Protein AF-A0A7C5PLA5-F1 (afdb_monomer_lite)

pLDDT: mean 92.41, std 8.36, range [50.75, 98.5]

Structure (mmCIF, N/CA/C/O backbone):
data_AF-A0A7C5PLA5-F1
#
_entry.id   AF-A0A7C5PLA5-F1
#
loop_
_atom_site.group_PDB
_atom_site.id
_atom_site.type_symbol
_atom_site.label_atom_id
_atom_site.label_alt_id
_atom_site.label_comp_id
_atom_site.label_asym_id
_atom_site.label_entity_id
_atom_site.label_seq_id
_atom_site.pdbx_PDB_ins_code
_atom_site.Cartn_x
_atom_site.Cartn_y
_atom_site.Cartn_z
_atom_site.occupancy
_atom_site.B_iso_or_equiv
_atom_site.auth_seq_id
_atom_site.auth_comp_id
_atom_site.auth_asym_id
_atom_site.auth_atom_id
_atom_site.pdbx_PDB_model_num
ATOM 1 N N . MET A 1 1 ? 21.036 7.447 -25.185 1.00 50.75 1 MET A N 1
ATOM 2 C CA . MET A 1 1 ? 20.825 8.550 -24.218 1.00 50.75 1 MET A CA 1
ATOM 3 C C . MET A 1 1 ? 19.564 9.292 -24.642 1.00 50.75 1 MET A C 1
ATOM 5 O O . MET A 1 1 ? 19.653 10.206 -25.446 1.00 50.75 1 MET A O 1
ATOM 9 N N . GLY A 1 2 ? 18.389 8.828 -24.210 1.00 54.69 2 GLY A N 1
ATOM 10 C CA . GLY A 1 2 ? 17.102 9.386 -24.658 1.00 54.69 2 GLY A CA 1
ATOM 11 C C . GLY A 1 2 ? 15.865 8.649 -24.130 1.00 54.69 2 GLY A C 1
ATOM 12 O O . GLY A 1 2 ? 14.821 9.266 -23.970 1.00 54.69 2 GLY A O 1
ATOM 13 N N . ASP A 1 3 ? 15.994 7.379 -23.739 1.00 58.81 3 ASP A N 1
ATOM 14 C CA . ASP A 1 3 ? 14.839 6.518 -23.410 1.00 58.81 3 ASP A CA 1
ATOM 15 C C . ASP A 1 3 ? 14.270 6.702 -21.981 1.00 58.81 3 ASP A C 1
ATOM 17 O O . ASP A 1 3 ? 13.356 5.994 -21.564 1.00 58.81 3 ASP A O 1
ATOM 21 N N . GLY A 1 4 ? 14.807 7.658 -21.211 1.00 65.81 4 GLY A N 1
ATOM 22 C CA . GLY A 1 4 ? 14.534 7.832 -19.774 1.00 65.81 4 GLY A CA 1
ATOM 23 C C . GLY A 1 4 ? 13.699 9.056 -19.373 1.00 65.81 4 GLY A C 1
ATOM 24 O O . GLY A 1 4 ? 13.302 9.170 -18.216 1.00 65.81 4 GLY A O 1
ATOM 25 N N . TYR A 1 5 ? 13.462 10.010 -20.284 1.00 79.19 5 TYR A N 1
ATOM 26 C CA . TYR A 1 5 ? 12.857 11.296 -19.902 1.00 79.19 5 TYR A CA 1
ATOM 27 C C . TYR A 1 5 ? 11.372 11.169 -19.537 1.00 79.19 5 TYR A C 1
ATOM 29 O O . TYR A 1 5 ? 10.934 11.739 -18.542 1.00 79.19 5 TYR A O 1
ATOM 37 N N . LEU A 1 6 ? 10.603 10.401 -20.317 1.00 84.19 6 LEU A N 1
ATOM 38 C CA . LEU A 1 6 ? 9.170 10.198 -20.072 1.00 84.19 6 LEU A CA 1
ATOM 39 C C . LEU A 1 6 ? 8.883 8.978 -19.191 1.00 84.19 6 LEU A C 1
ATOM 41 O O . LEU A 1 6 ? 7.877 8.964 -18.490 1.00 84.19 6 LEU A O 1
ATOM 45 N N . SER A 1 7 ? 9.757 7.971 -19.183 1.00 88.00 7 SER A N 1
ATOM 46 C CA . SER A 1 7 ? 9.548 6.742 -18.410 1.00 88.00 7 SER A CA 1
ATOM 47 C C . SER A 1 7 ? 9.655 6.978 -16.904 1.00 88.00 7 SER A C 1
ATOM 49 O O . SER A 1 7 ? 8.812 6.479 -16.168 1.00 88.00 7 SER A O 1
ATOM 51 N N . ASN A 1 8 ? 10.604 7.795 -16.437 1.00 90.56 8 ASN A N 1
ATOM 52 C CA . ASN A 1 8 ? 10.767 8.065 -15.004 1.00 90.56 8 ASN A CA 1
ATOM 53 C C . ASN A 1 8 ? 9.535 8.750 -14.372 1.00 90.56 8 ASN A C 1
ATOM 55 O O . ASN A 1 8 ? 9.041 8.245 -13.362 1.00 90.56 8 ASN A O 1
ATOM 59 N N . PRO A 1 9 ? 8.970 9.837 -14.946 1.00 94.12 9 PRO A N 1
ATOM 60 C CA . PRO A 1 9 ? 7.723 10.412 -14.442 1.00 94.12 9 PRO A CA 1
ATOM 61 C C . PRO A 1 9 ? 6.539 9.441 -14.499 1.00 94.12 9 PRO A C 1
ATOM 63 O O . PRO A 1 9 ? 5.717 9.430 -13.587 1.00 94.12 9 PRO A O 1
ATOM 66 N N . LEU A 1 10 ? 6.443 8.615 -15.547 1.00 93.94 10 LEU A N 1
ATOM 67 C CA . LEU A 1 10 ? 5.371 7.623 -15.669 1.00 93.94 10 LEU A CA 1
ATOM 68 C C . LEU A 1 10 ? 5.475 6.532 -14.598 1.00 93.94 10 LEU A C 1
ATOM 70 O O . LEU A 1 10 ? 4.469 6.209 -13.971 1.00 93.94 10 LEU A O 1
ATOM 74 N N . ILE A 1 11 ? 6.679 6.008 -14.354 1.00 95.31 11 ILE A N 1
ATOM 75 C CA . ILE A 1 11 ? 6.948 5.042 -13.281 1.00 95.31 11 ILE A CA 1
ATOM 76 C C . ILE A 1 11 ? 6.567 5.650 -11.932 1.00 95.31 11 ILE A C 1
ATOM 78 O O . ILE A 1 11 ? 5.848 5.014 -11.170 1.00 95.31 11 ILE A O 1
ATOM 82 N N . PHE A 1 12 ? 6.957 6.899 -11.670 1.00 96.06 12 PHE A N 1
ATOM 83 C CA . PHE A 1 12 ? 6.580 7.595 -10.441 1.00 96.06 12 PHE A CA 1
ATOM 84 C C . PHE A 1 12 ? 5.058 7.708 -10.276 1.00 96.06 12 PHE A C 1
ATOM 86 O O . PHE A 1 12 ? 4.535 7.425 -9.202 1.00 96.06 12 PHE A O 1
ATOM 93 N N . LEU A 1 13 ? 4.323 8.087 -11.328 1.00 97.19 13 LEU A N 1
ATOM 94 C CA . LEU A 1 13 ? 2.860 8.173 -11.267 1.00 97.19 13 LEU A CA 1
ATOM 95 C C . LEU A 1 13 ? 2.220 6.817 -10.964 1.00 97.19 13 LEU A C 1
ATOM 97 O O . LEU A 1 13 ? 1.306 6.749 -10.143 1.00 97.19 13 LEU A O 1
ATOM 101 N N . VAL A 1 14 ? 2.707 5.749 -11.598 1.00 97.62 14 VAL A N 1
ATOM 102 C CA . VAL A 1 14 ? 2.266 4.380 -11.306 1.00 97.62 14 VAL A CA 1
ATOM 103 C C . VAL A 1 14 ? 2.535 4.051 -9.838 1.00 97.62 14 VAL A C 1
ATOM 105 O O . VAL A 1 14 ? 1.599 3.716 -9.119 1.00 97.62 14 VAL A O 1
ATOM 108 N N . GLN A 1 15 ? 3.761 4.251 -9.359 1.00 97.31 15 GLN A N 1
ATOM 109 C CA . GLN A 1 15 ? 4.133 3.965 -7.972 1.00 97.31 15 GLN A CA 1
ATOM 110 C C . GLN A 1 15 ? 3.294 4.744 -6.957 1.00 97.31 15 GLN A C 1
ATOM 112 O O . GLN A 1 15 ? 2.827 4.196 -5.965 1.00 97.31 15 GLN A O 1
ATOM 117 N N . VAL A 1 16 ? 3.030 6.027 -7.212 1.00 97.44 16 VAL A N 1
ATOM 118 C CA . VAL A 1 16 ? 2.207 6.843 -6.314 1.00 97.44 16 VAL A CA 1
ATOM 119 C C . VAL A 1 16 ? 0.760 6.363 -6.301 1.00 97.44 16 VAL A C 1
ATOM 121 O O . VAL A 1 16 ? 0.184 6.190 -5.231 1.00 97.44 16 VAL A O 1
ATOM 124 N N . ILE A 1 17 ? 0.145 6.149 -7.466 1.00 98.06 17 ILE A N 1
ATOM 125 C CA . ILE A 1 17 ? -1.273 5.773 -7.546 1.00 98.06 17 ILE A CA 1
ATOM 126 C C . ILE A 1 17 ? -1.499 4.396 -6.915 1.00 98.06 17 ILE A C 1
ATOM 128 O O . ILE A 1 17 ? -2.403 4.233 -6.089 1.00 98.06 17 ILE A O 1
ATOM 132 N N . PHE A 1 18 ? -0.683 3.413 -7.294 1.00 98.19 18 PHE A N 1
ATOM 133 C CA . PHE A 1 18 ? -0.819 2.048 -6.804 1.00 98.19 18 PHE A CA 1
ATOM 134 C C . PHE A 1 18 ? -0.360 1.921 -5.353 1.00 98.19 18 PHE A C 1
ATOM 136 O O . PHE A 1 18 ? -1.101 1.350 -4.555 1.00 98.19 18 PHE A O 1
ATOM 143 N N .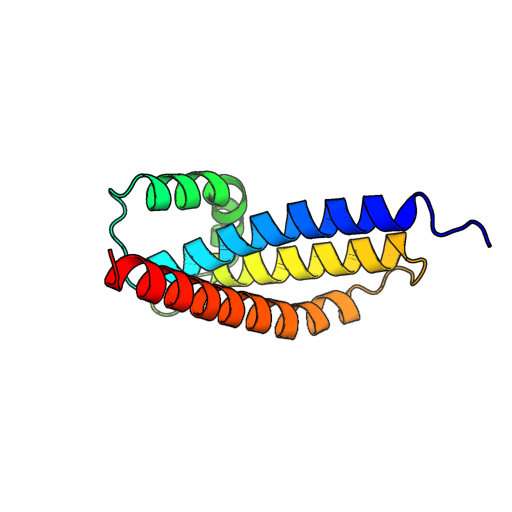 GLY A 1 19 ? 0.749 2.554 -4.968 1.00 97.56 19 GLY A N 1
ATOM 144 C CA . GLY A 1 19 ? 1.233 2.575 -3.590 1.00 97.56 19 GLY A CA 1
ATOM 145 C C . GLY A 1 19 ? 0.241 3.221 -2.620 1.00 97.56 19 GLY A C 1
ATOM 146 O O . GLY A 1 19 ? -0.022 2.675 -1.546 1.00 97.56 19 GLY A O 1
ATOM 147 N N . LEU A 1 20 ? -0.408 4.330 -3.003 1.00 97.56 20 LEU A N 1
ATOM 148 C CA . LEU A 1 20 ? -1.481 4.932 -2.197 1.00 97.56 20 LEU A CA 1
ATOM 149 C C . LEU A 1 20 ? -2.684 3.994 -2.055 1.00 97.56 20 LEU A C 1
ATOM 151 O O . LEU A 1 20 ? -3.274 3.896 -0.977 1.00 97.56 20 LEU A O 1
ATOM 155 N N . TYR A 1 21 ? -3.059 3.288 -3.120 1.00 97.88 21 TYR A N 1
ATOM 156 C CA . TYR A 1 21 ? -4.170 2.345 -3.055 1.00 97.88 21 TYR A CA 1
ATOM 157 C C . TYR A 1 21 ? -3.825 1.091 -2.231 1.00 97.88 21 TYR A C 1
ATOM 159 O O . TYR A 1 21 ? -4.641 0.642 -1.421 1.00 97.88 21 TYR A O 1
ATOM 167 N N . ALA A 1 22 ? -2.604 0.567 -2.363 1.00 98.00 22 ALA A N 1
ATOM 168 C CA . ALA A 1 22 ? -2.077 -0.527 -1.553 1.00 98.00 22 ALA A CA 1
ATOM 169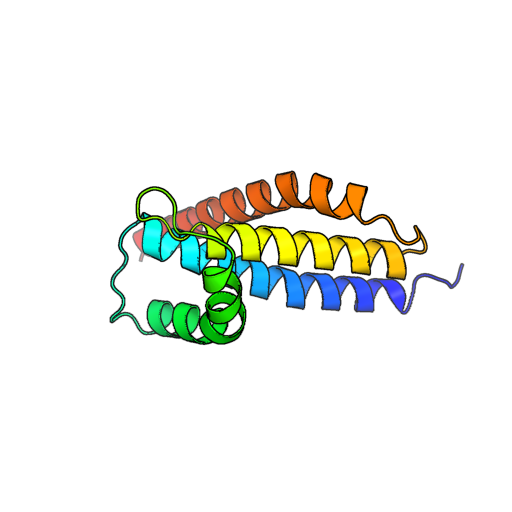 C C . ALA A 1 22 ? -2.033 -0.144 -0.069 1.00 98.00 22 ALA A C 1
ATOM 171 O O . ALA A 1 22 ? -2.449 -0.935 0.779 1.00 98.00 22 ALA A O 1
ATOM 172 N N . LEU A 1 23 ? -1.634 1.094 0.246 1.00 97.75 23 LEU A N 1
ATOM 173 C CA . LEU A 1 23 ? -1.701 1.653 1.594 1.00 97.75 23 LEU A CA 1
ATOM 174 C C . LEU A 1 23 ? -3.136 1.625 2.132 1.00 97.75 23 LEU A C 1
ATOM 176 O O . LEU A 1 23 ? -3.356 1.134 3.236 1.00 97.75 23 LEU A O 1
ATOM 180 N N . LEU A 1 24 ? -4.129 2.094 1.368 1.00 97.25 24 LEU A N 1
ATOM 181 C CA . LEU A 1 24 ? -5.534 2.050 1.799 1.00 97.25 24 LEU A CA 1
ATOM 182 C C . LEU A 1 24 ? -6.019 0.615 2.046 1.00 97.25 24 LEU A C 1
ATOM 184 O O . LEU A 1 24 ? -6.695 0.362 3.045 1.00 97.25 24 LEU A O 1
ATOM 188 N N . ALA A 1 25 ? -5.665 -0.329 1.173 1.00 97.12 25 ALA A N 1
ATOM 189 C CA . ALA A 1 25 ? -6.011 -1.740 1.333 1.00 97.12 25 ALA A CA 1
ATOM 190 C C . ALA A 1 25 ? -5.332 -2.371 2.565 1.00 97.12 25 ALA A C 1
ATOM 192 O O . ALA A 1 25 ? -5.974 -3.100 3.327 1.00 97.12 25 ALA A O 1
ATOM 193 N N . LEU A 1 26 ? -4.064 -2.043 2.827 1.00 97.00 26 LEU A N 1
ATOM 194 C CA . LEU A 1 26 ? -3.353 -2.527 4.007 1.00 97.00 26 LEU A CA 1
ATOM 195 C C . LEU A 1 26 ? -3.900 -1.902 5.295 1.00 97.00 26 LEU A C 1
ATOM 197 O O . LEU A 1 26 ? -4.146 -2.610 6.270 1.00 97.00 26 LEU A O 1
ATOM 201 N N . LEU A 1 27 ? -4.179 -0.597 5.294 1.00 95.75 27 LEU A N 1
ATOM 202 C CA . LEU A 1 27 ? -4.836 0.079 6.411 1.00 95.75 27 LEU A CA 1
ATOM 203 C C . LEU A 1 27 ? -6.219 -0.517 6.678 1.00 95.75 27 LEU A C 1
ATOM 205 O O . LEU A 1 27 ? -6.578 -0.713 7.834 1.00 95.75 27 LEU A O 1
ATOM 209 N N . ARG A 1 28 ? -6.983 -0.878 5.640 1.00 94.25 28 ARG A N 1
ATOM 210 C CA . ARG A 1 28 ? -8.274 -1.567 5.792 1.00 94.25 28 ARG A CA 1
ATOM 211 C C . ARG A 1 28 ? -8.127 -2.872 6.574 1.00 94.25 28 ARG A C 1
ATOM 213 O O . ARG A 1 28 ? -8.918 -3.120 7.487 1.00 94.25 28 ARG A O 1
ATOM 220 N N . PHE A 1 29 ? -7.108 -3.668 6.250 1.00 95.00 29 PHE A N 1
ATOM 221 C CA . PHE A 1 29 ? -6.770 -4.882 6.989 1.00 95.00 29 PHE A CA 1
ATOM 222 C C . PHE A 1 29 ? -6.363 -4.576 8.438 1.00 95.00 29 PHE A C 1
ATOM 224 O O . PHE A 1 29 ? -6.897 -5.192 9.362 1.00 95.00 29 PHE A O 1
ATOM 231 N N . LEU A 1 30 ? -5.470 -3.603 8.651 1.00 93.94 30 LEU A N 1
ATOM 232 C CA . LEU A 1 30 ? -4.983 -3.231 9.982 1.00 93.94 30 LEU A CA 1
ATOM 233 C C . LEU A 1 30 ? -6.103 -2.706 10.884 1.00 93.94 30 LEU A C 1
ATOM 235 O O . LEU A 1 30 ? -6.217 -3.163 12.018 1.00 93.94 30 LEU A O 1
ATOM 239 N N . LEU A 1 31 ? -6.977 -1.831 10.377 1.00 92.88 31 LEU A N 1
ATOM 240 C CA . LEU A 1 31 ? -8.143 -1.317 11.104 1.00 92.88 31 LEU A CA 1
ATOM 241 C C . LEU A 1 31 ? -9.026 -2.456 11.620 1.00 92.88 31 LEU A C 1
ATOM 243 O O . LEU A 1 31 ? -9.454 -2.433 12.772 1.00 92.88 31 LEU A O 1
ATOM 247 N N . GLN A 1 32 ? -9.274 -3.477 10.794 1.00 90.31 32 GLN A N 1
ATOM 248 C CA . GLN A 1 32 ? -10.026 -4.649 11.237 1.00 90.31 32 GLN A CA 1
ATOM 249 C C . GLN A 1 32 ? -9.225 -5.508 12.224 1.00 90.31 32 GLN A C 1
ATOM 251 O O . GLN A 1 32 ? -9.800 -6.012 13.189 1.00 90.31 32 GLN A O 1
ATOM 256 N N . ALA A 1 33 ? -7.914 -5.660 12.021 1.00 90.88 33 ALA A N 1
ATOM 257 C CA . ALA A 1 33 ? -7.048 -6.438 12.904 1.00 90.88 33 ALA A CA 1
ATOM 258 C C . ALA A 1 33 ? -6.994 -5.861 14.328 1.00 90.88 33 ALA A C 1
ATOM 260 O O . ALA A 1 33 ? -7.052 -6.626 15.290 1.00 90.88 33 ALA A O 1
ATOM 261 N N . VAL A 1 34 ? -6.946 -4.533 14.466 1.00 90.44 34 VAL A N 1
ATOM 262 C CA . VAL A 1 34 ? -6.939 -3.845 15.769 1.00 90.44 34 VAL A CA 1
ATOM 263 C C . VAL A 1 34 ? -8.337 -3.531 16.306 1.00 90.44 34 VAL A C 1
ATOM 265 O O . VAL A 1 34 ? -8.456 -2.986 17.398 1.00 90.44 34 VAL A O 1
ATOM 268 N N . ARG A 1 35 ? -9.399 -3.875 15.561 1.00 88.06 35 ARG A N 1
ATOM 269 C CA . ARG A 1 35 ? -10.796 -3.520 15.877 1.00 88.06 35 ARG A CA 1
ATOM 270 C C . ARG A 1 35 ? -10.973 -2.012 16.103 1.00 88.06 35 ARG A C 1
ATOM 272 O O . ARG A 1 35 ? -11.589 -1.590 17.078 1.00 88.06 35 ARG A O 1
ATOM 279 N N . ALA A 1 36 ? -10.404 -1.216 15.200 1.00 87.75 36 ALA A N 1
ATOM 280 C CA . ALA A 1 36 ? -10.479 0.236 15.252 1.00 87.75 36 ALA A CA 1
ATOM 281 C C . ALA A 1 36 ? -11.930 0.733 15.190 1.00 87.75 36 ALA A C 1
ATOM 283 O O . ALA A 1 36 ? -12.797 0.100 14.581 1.00 87.75 36 ALA A O 1
ATOM 284 N N . ASP A 1 37 ? -12.173 1.901 15.782 1.00 87.56 37 ASP A N 1
ATOM 285 C CA . ASP A 1 37 ? -13.487 2.528 15.760 1.00 87.56 37 ASP A CA 1
ATOM 286 C C . ASP A 1 37 ? -13.871 2.956 14.329 1.00 87.56 37 ASP A C 1
ATOM 288 O O . ASP A 1 37 ? -13.212 3.788 13.691 1.00 87.56 37 ASP A O 1
ATOM 292 N N . PHE A 1 38 ? -14.955 2.369 13.818 1.00 81.50 38 PHE A N 1
ATOM 293 C CA . PHE A 1 38 ? -15.505 2.664 12.497 1.00 81.50 38 PHE A CA 1
ATOM 294 C C . PHE A 1 38 ? -16.303 3.972 12.447 1.00 81.50 38 PHE A C 1
ATOM 296 O O . PHE A 1 38 ? -16.610 4.435 11.349 1.00 81.50 38 PHE A O 1
ATOM 303 N N . TYR A 1 39 ? -16.608 4.600 13.586 1.00 82.88 39 TYR A N 1
ATOM 304 C CA . TYR A 1 39 ? -17.217 5.931 13.619 1.00 82.88 39 TYR A CA 1
ATOM 305 C C . TYR A 1 39 ? -16.214 7.041 13.284 1.00 82.88 39 TYR A C 1
ATOM 307 O O . TYR A 1 39 ? -16.631 8.117 12.855 1.00 82.88 39 TYR A O 1
ATOM 315 N N . ASN A 1 40 ? -14.905 6.774 13.366 1.00 90.81 40 ASN A N 1
ATOM 316 C CA . ASN A 1 40 ? -13.869 7.718 12.951 1.00 90.81 40 ASN A CA 1
ATOM 317 C C . ASN A 1 40 ? -13.979 8.036 11.436 1.00 90.81 40 ASN A C 1
ATOM 319 O O . ASN A 1 40 ? -13.951 7.107 10.618 1.00 90.81 40 ASN A O 1
ATOM 323 N N . PRO A 1 41 ? -14.052 9.322 11.029 1.00 92.69 41 PRO A N 1
ATOM 324 C CA . PRO A 1 41 ? -14.103 9.729 9.622 1.00 92.69 41 PRO A CA 1
ATOM 325 C C . PRO A 1 41 ? -13.009 9.113 8.736 1.00 92.69 41 PRO A C 1
ATOM 327 O O . PRO A 1 41 ? -13.283 8.752 7.591 1.00 92.69 41 PRO A O 1
ATOM 330 N N . ILE A 1 42 ? -11.795 8.933 9.265 1.00 92.44 42 ILE A N 1
ATOM 331 C CA . ILE A 1 42 ? -10.669 8.321 8.543 1.00 92.44 42 ILE A CA 1
ATOM 332 C C . ILE A 1 42 ? -10.953 6.839 8.272 1.00 92.44 42 ILE A C 1
ATOM 334 O O . ILE A 1 42 ? -10.803 6.371 7.142 1.00 92.44 42 ILE A O 1
ATOM 338 N N . SER A 1 43 ? -11.439 6.110 9.281 1.00 93.00 43 SER A N 1
ATOM 339 C CA . SER A 1 43 ? -11.848 4.711 9.133 1.00 93.00 43 SER A CA 1
ATOM 340 C C . SER A 1 43 ? -12.939 4.576 8.071 1.00 93.00 43 SER A C 1
ATOM 342 O O . SER A 1 43 ? -12.834 3.729 7.185 1.00 93.00 43 SER A O 1
ATOM 344 N N . GLN A 1 44 ? -13.960 5.442 8.105 1.00 93.88 44 GLN A N 1
ATOM 345 C CA . GLN A 1 44 ? -15.036 5.434 7.109 1.00 93.88 44 GLN A CA 1
ATOM 346 C C . GLN A 1 44 ? -14.532 5.729 5.697 1.00 93.88 44 GLN A C 1
ATOM 348 O O . GLN A 1 44 ? -14.988 5.085 4.751 1.00 93.88 44 GLN A O 1
ATOM 353 N N . PHE A 1 45 ? -13.607 6.678 5.543 1.00 95.81 45 PHE A N 1
ATOM 354 C CA . PHE A 1 45 ? -12.987 6.974 4.255 1.00 95.81 45 PHE A CA 1
ATOM 355 C C . PHE A 1 45 ? -12.267 5.742 3.696 1.00 95.81 45 PHE A C 1
ATOM 357 O O . PHE A 1 45 ? -12.559 5.328 2.576 1.00 95.81 45 PHE A O 1
ATOM 364 N N . ILE A 1 46 ? -11.415 5.097 4.498 1.00 95.56 46 ILE A N 1
ATOM 365 C CA . ILE A 1 46 ? -10.672 3.894 4.092 1.00 95.56 46 ILE A CA 1
ATOM 366 C C . ILE A 1 46 ? -11.636 2.764 3.702 1.00 95.56 46 ILE A C 1
ATOM 368 O O . ILE A 1 46 ? -11.461 2.127 2.661 1.00 95.56 46 ILE A O 1
ATOM 372 N N . VAL A 1 47 ? -12.693 2.533 4.490 1.00 93.19 47 VAL A N 1
ATOM 373 C CA . VAL A 1 47 ? -13.730 1.537 4.169 1.00 93.19 47 VAL A CA 1
ATOM 374 C C . VAL A 1 47 ? -14.397 1.847 2.831 1.00 93.19 47 VAL A C 1
ATOM 376 O O . VAL A 1 47 ? -14.512 0.961 1.988 1.00 93.19 47 VAL A O 1
ATOM 379 N N . LYS A 1 48 ? -14.844 3.090 2.628 1.00 94.06 48 LYS A N 1
ATOM 380 C CA . LYS A 1 48 ? -15.580 3.496 1.424 1.00 94.06 48 LYS A CA 1
ATOM 381 C C . LYS A 1 48 ? -14.700 3.465 0.175 1.00 94.06 48 LYS A C 1
ATOM 383 O O . LYS A 1 48 ? -15.172 3.022 -0.864 1.00 94.06 48 LYS A O 1
ATOM 388 N N . ALA A 1 49 ? -13.438 3.876 0.282 1.00 95.06 49 ALA A N 1
ATOM 389 C CA . ALA A 1 49 ? -12.489 3.872 -0.829 1.00 95.06 49 ALA A CA 1
ATOM 390 C C . ALA A 1 49 ? -12.104 2.449 -1.272 1.00 95.06 49 ALA A C 1
ATOM 392 O O . ALA A 1 49 ? -11.924 2.192 -2.461 1.00 95.06 49 ALA A O 1
ATOM 393 N N . THR A 1 50 ? -12.014 1.502 -0.332 1.00 94.50 50 THR A N 1
ATOM 394 C CA . THR A 1 50 ? -11.625 0.110 -0.629 1.00 94.50 50 THR A CA 1
ATOM 395 C C . THR A 1 50 ? -12.809 -0.789 -0.998 1.00 94.50 50 THR A C 1
ATOM 397 O O . THR A 1 50 ? -12.639 -1.753 -1.744 1.00 94.50 50 THR A O 1
ATOM 400 N N . ALA A 1 51 ? -14.027 -0.473 -0.541 1.00 93.56 51 ALA A N 1
ATOM 401 C CA . ALA A 1 51 ? -15.216 -1.307 -0.733 1.00 93.56 51 ALA A CA 1
ATOM 402 C C . ALA A 1 51 ? -15.543 -1.688 -2.196 1.00 93.56 51 ALA A C 1
ATOM 404 O O . ALA A 1 51 ? -15.874 -2.856 -2.409 1.00 93.56 51 ALA A O 1
ATOM 405 N N . PRO A 1 52 ? -15.454 -0.798 -3.208 1.00 93.81 52 PRO A N 1
ATOM 406 C CA . PRO A 1 52 ? -15.832 -1.137 -4.583 1.00 93.81 52 PRO A CA 1
ATOM 407 C C . PRO A 1 52 ? -15.052 -2.321 -5.163 1.00 93.81 52 PRO A C 1
ATOM 409 O O . PRO A 1 52 ? -15.630 -3.153 -5.857 1.00 93.81 52 PRO A O 1
ATOM 412 N N . VAL A 1 53 ? -13.761 -2.425 -4.839 1.00 93.75 53 VAL A N 1
ATOM 413 C CA . VAL A 1 53 ? -12.881 -3.503 -5.321 1.00 93.75 53 VAL A CA 1
ATOM 414 C C . VAL A 1 53 ? -12.877 -4.686 -4.353 1.00 93.75 53 VAL A C 1
ATOM 416 O O . VAL A 1 53 ? -12.828 -5.844 -4.763 1.00 93.75 53 VAL A O 1
ATOM 419 N N . LEU A 1 54 ? -12.998 -4.422 -3.054 1.00 91.94 54 LEU A N 1
ATOM 420 C CA . LEU A 1 54 ? -12.954 -5.459 -2.032 1.00 91.94 54 LEU A CA 1
ATOM 421 C C . LEU A 1 54 ? -14.234 -6.311 -1.981 1.00 91.94 54 LEU A C 1
ATOM 423 O O . LEU A 1 54 ? -14.166 -7.517 -1.756 1.00 91.94 54 LEU A O 1
ATOM 427 N N . ASN A 1 55 ? -15.407 -5.713 -2.204 1.00 91.00 55 ASN A N 1
ATOM 428 C CA . ASN A 1 55 ? -16.694 -6.415 -2.187 1.00 91.00 55 ASN A CA 1
ATOM 429 C C . ASN A 1 55 ? -16.789 -7.569 -3.202 1.00 91.00 55 ASN A C 1
ATOM 431 O O . ASN A 1 55 ? -17.229 -8.650 -2.802 1.00 91.00 55 ASN A O 1
ATOM 435 N N . PRO A 1 56 ? -16.400 -7.407 -4.484 1.00 90.50 56 PRO A N 1
ATOM 436 C CA . PRO A 1 56 ? -16.350 -8.539 -5.403 1.00 90.50 56 PRO A CA 1
ATOM 437 C C . PRO A 1 56 ? -15.266 -9.545 -5.006 1.00 90.50 56 PRO A C 1
ATOM 439 O O . PRO A 1 56 ? -15.517 -10.746 -5.067 1.00 90.50 56 PRO A O 1
ATOM 442 N N . LEU A 1 57 ? -14.105 -9.088 -4.524 1.00 91.00 57 LEU A N 1
ATOM 443 C CA . LEU A 1 57 ? -13.006 -9.974 -4.133 1.00 91.00 57 LEU A CA 1
ATOM 444 C C . LEU A 1 57 ? -13.376 -10.895 -2.956 1.00 91.00 57 LEU A C 1
ATOM 446 O O . LEU A 1 57 ? -13.061 -12.083 -2.971 1.00 91.00 57 LEU A O 1
ATOM 450 N N . ARG A 1 58 ? -14.131 -10.382 -1.977 1.00 90.56 58 ARG A N 1
ATOM 451 C CA . ARG A 1 58 ? -14.659 -11.148 -0.831 1.00 90.56 58 ARG A CA 1
ATOM 452 C C . ARG A 1 58 ? -15.623 -12.271 -1.220 1.00 90.56 58 ARG A C 1
ATOM 454 O O . ARG A 1 58 ? -15.882 -13.145 -0.401 1.00 90.56 58 ARG A O 1
ATOM 461 N N . ARG A 1 59 ? -16.157 -12.274 -2.447 1.00 87.69 59 ARG A N 1
ATOM 462 C CA . ARG A 1 59 ? -16.959 -13.404 -2.950 1.00 87.69 59 ARG A CA 1
ATOM 463 C C . ARG A 1 59 ? -16.098 -14.624 -3.266 1.00 87.69 59 ARG A C 1
ATOM 465 O O . ARG A 1 59 ? -16.606 -15.737 -3.238 1.00 87.69 59 ARG A O 1
ATOM 472 N N . VAL A 1 60 ? -14.823 -14.404 -3.583 1.00 90.50 60 VAL A N 1
ATOM 473 C CA . VAL A 1 60 ? -13.865 -15.454 -3.955 1.00 90.50 60 VAL A CA 1
ATOM 474 C C . VAL A 1 60 ? -12.959 -15.799 -2.778 1.00 90.50 60 VAL A C 1
ATOM 476 O O . VAL A 1 60 ? -12.659 -16.967 -2.552 1.00 90.50 60 VAL A O 1
ATOM 479 N N . ILE A 1 61 ? -12.535 -14.789 -2.015 1.00 87.62 61 ILE A N 1
ATOM 480 C CA . ILE A 1 61 ? -11.599 -14.952 -0.904 1.00 87.62 61 ILE A CA 1
ATOM 481 C C . ILE A 1 61 ? -12.378 -14.980 0.415 1.00 87.62 61 ILE A C 1
ATOM 483 O O . ILE A 1 61 ? -12.858 -13.929 0.853 1.00 87.62 61 ILE A O 1
ATOM 487 N N . PRO A 1 62 ? -12.493 -16.146 1.077 1.00 80.44 62 PRO A N 1
ATOM 488 C CA . PRO A 1 62 ? -13.161 -16.235 2.365 1.00 80.44 62 PRO A CA 1
ATOM 489 C C . PRO A 1 62 ? -12.334 -15.546 3.452 1.00 80.44 62 PRO A C 1
ATOM 491 O O . PRO A 1 62 ? -11.100 -15.574 3.443 1.00 80.44 62 PRO A O 1
ATOM 494 N N . SER A 1 63 ? -13.021 -14.960 4.429 1.00 82.88 63 SER A N 1
ATOM 495 C CA . SER A 1 63 ? -12.393 -14.436 5.642 1.00 82.88 63 SER A CA 1
ATOM 496 C C . SER A 1 63 ? -11.869 -15.586 6.505 1.00 82.88 63 SER A C 1
ATOM 498 O O . SER A 1 63 ? -12.638 -16.449 6.924 1.00 82.88 63 SER A O 1
ATOM 500 N N . ILE A 1 64 ? -10.568 -15.596 6.804 1.00 80.62 64 ILE A N 1
ATOM 501 C CA . ILE A 1 64 ? -9.944 -16.629 7.645 1.00 80.62 64 ILE A CA 1
ATOM 502 C C . ILE A 1 64 ? -9.790 -16.088 9.069 1.00 80.62 64 IL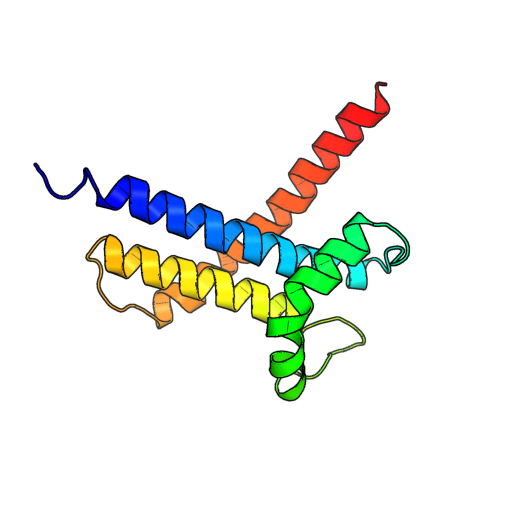E A C 1
ATOM 504 O O . ILE A 1 64 ? -9.187 -15.036 9.286 1.00 80.62 64 ILE A O 1
ATOM 508 N N . GLY A 1 65 ? -10.349 -16.797 10.055 1.00 70.75 65 GLY A N 1
ATOM 509 C CA . GLY A 1 65 ? -10.186 -16.468 11.479 1.00 70.75 65 GLY A CA 1
ATOM 510 C C . GLY A 1 65 ? -10.758 -15.104 11.892 1.00 70.75 65 GLY A C 1
ATOM 511 O O . GLY A 1 65 ? -10.211 -14.457 12.781 1.00 70.75 65 GLY A O 1
ATOM 512 N N . GLY A 1 66 ? -11.809 -14.627 11.214 1.00 70.81 66 GLY A N 1
ATOM 513 C CA . GLY A 1 66 ? -12.427 -13.319 11.477 1.00 70.81 66 GLY A CA 1
ATOM 514 C C . GLY A 1 66 ? -11.609 -12.107 11.000 1.00 70.81 66 GLY A C 1
ATOM 515 O O . GLY A 1 66 ? -12.003 -10.965 11.245 1.00 70.81 66 GLY A O 1
ATOM 516 N N . LYS A 1 67 ? -10.484 -12.333 10.308 1.00 75.12 67 LYS A N 1
ATOM 517 C CA . LYS A 1 67 ? -9.642 -11.283 9.718 1.00 75.12 67 LYS A CA 1
ATOM 518 C C . LYS A 1 67 ? -10.013 -11.043 8.253 1.00 75.12 67 LYS A C 1
ATOM 520 O O . LYS A 1 67 ? -10.452 -11.957 7.554 1.00 75.12 67 LYS A O 1
ATOM 525 N N . ASP A 1 68 ? -9.802 -9.816 7.780 1.00 84.19 68 ASP A N 1
ATOM 526 C CA . ASP A 1 68 ? -10.068 -9.422 6.391 1.00 84.19 68 ASP A CA 1
ATOM 527 C C . ASP A 1 68 ? -8.946 -9.863 5.448 1.00 84.19 68 ASP A C 1
ATOM 529 O O . ASP A 1 68 ? -8.198 -9.050 4.907 1.00 84.19 68 ASP A O 1
ATOM 533 N N . THR A 1 69 ? -8.801 -11.172 5.267 1.00 88.75 69 THR A N 1
ATOM 534 C CA . THR A 1 69 ? -7.822 -11.766 4.342 1.00 88.75 69 THR A CA 1
ATOM 535 C C . THR A 1 69 ? -7.949 -11.215 2.924 1.00 88.75 69 THR A C 1
ATOM 537 O O . THR A 1 69 ? -6.936 -11.029 2.259 1.00 88.75 69 THR A O 1
ATOM 540 N N . ALA A 1 70 ? -9.164 -10.874 2.485 1.00 92.81 70 ALA A N 1
ATOM 541 C CA . ALA A 1 70 ? -9.397 -10.251 1.188 1.00 92.81 70 ALA A CA 1
ATOM 542 C C . ALA A 1 70 ? -8.685 -8.893 1.049 1.00 92.81 70 ALA A C 1
ATOM 544 O O . ALA A 1 70 ? -8.147 -8.612 -0.015 1.00 92.81 70 ALA A O 1
ATOM 545 N N . SER A 1 71 ? -8.627 -8.076 2.108 1.00 93.69 71 SER A N 1
ATOM 546 C CA . SER A 1 71 ? -7.933 -6.775 2.073 1.00 93.69 71 SER A CA 1
ATOM 547 C C . SER A 1 71 ? -6.421 -6.932 1.969 1.00 93.69 71 SER A C 1
ATOM 549 O O . SER A 1 71 ? -5.777 -6.195 1.226 1.00 93.69 71 SER A O 1
ATOM 551 N N . LEU A 1 72 ? -5.856 -7.924 2.662 1.00 95.31 72 LEU A N 1
ATOM 552 C CA . LEU A 1 72 ? -4.428 -8.224 2.567 1.00 95.31 72 LEU A CA 1
ATOM 553 C C . LEU A 1 72 ? -4.059 -8.749 1.172 1.00 95.31 72 LEU A C 1
ATOM 555 O O . LEU A 1 72 ? -3.075 -8.305 0.588 1.00 95.31 72 LEU A O 1
ATOM 559 N N . VAL A 1 73 ? -4.878 -9.648 0.614 1.00 95.81 73 VAL A N 1
ATOM 560 C CA . VAL A 1 73 ? -4.683 -10.140 -0.757 1.00 95.81 73 VAL A CA 1
ATOM 561 C C . VAL A 1 73 ? -4.861 -9.014 -1.773 1.00 95.81 73 VAL A C 1
ATOM 563 O O . VAL A 1 73 ? -4.099 -8.945 -2.730 1.00 95.81 73 VAL A O 1
ATOM 566 N N . LEU A 1 74 ? -5.811 -8.101 -1.561 1.00 96.38 74 LEU A N 1
ATOM 567 C CA . LEU A 1 74 ? -5.972 -6.927 -2.414 1.00 96.38 74 LEU A CA 1
ATOM 568 C C . LEU A 1 74 ? -4.709 -6.058 -2.412 1.00 96.38 74 LEU A C 1
ATOM 570 O O . LEU A 1 74 ? -4.227 -5.720 -3.486 1.00 96.38 74 LEU A O 1
ATOM 574 N N . ALA A 1 75 ? -4.152 -5.738 -1.240 1.00 97.56 75 ALA A N 1
ATOM 575 C CA . ALA A 1 75 ? -2.914 -4.961 -1.142 1.00 97.56 75 ALA A CA 1
ATOM 576 C C . ALA A 1 75 ? -1.757 -5.639 -1.896 1.00 97.56 75 ALA A C 1
ATOM 578 O O . ALA A 1 75 ? -1.070 -4.990 -2.680 1.00 97.56 75 ALA A O 1
ATOM 579 N N . TRP A 1 76 ? -1.601 -6.957 -1.731 1.00 98.19 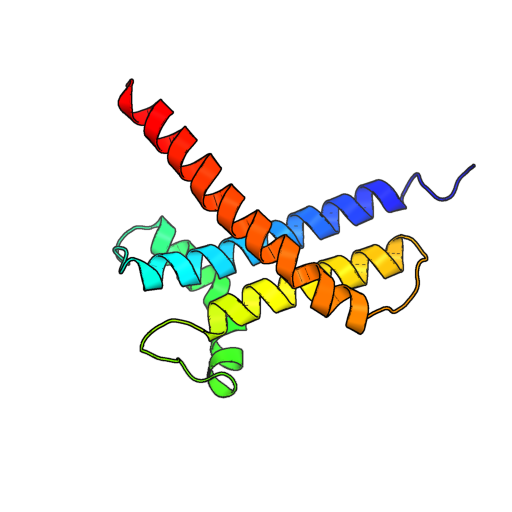76 TRP A N 1
ATOM 580 C CA . TRP A 1 76 ? -0.602 -7.740 -2.461 1.00 98.19 76 TRP A CA 1
ATOM 581 C C . TRP A 1 76 ? -0.803 -7.701 -3.983 1.00 98.19 76 TRP A C 1
ATOM 583 O O . TRP A 1 76 ? 0.146 -7.465 -4.724 1.00 98.19 76 TRP A O 1
ATOM 593 N N . LEU A 1 77 ? -2.036 -7.898 -4.463 1.00 97.81 77 LEU A N 1
ATOM 594 C CA . LEU A 1 77 ? -2.346 -7.876 -5.897 1.00 97.81 77 LEU A CA 1
ATOM 595 C C . LEU A 1 77 ? -2.126 -6.495 -6.520 1.00 97.81 77 LEU A C 1
ATOM 597 O O . LEU A 1 77 ? -1.718 -6.407 -7.674 1.00 97.81 77 LEU A O 1
ATOM 601 N N . VAL A 1 78 ? -2.393 -5.427 -5.769 1.00 98.25 78 VAL A N 1
ATOM 602 C CA . VAL A 1 78 ? -2.164 -4.048 -6.216 1.00 98.25 78 VAL A CA 1
ATOM 603 C C . VAL A 1 78 ? -0.670 -3.788 -6.394 1.00 98.25 78 VAL A C 1
ATOM 605 O O . VAL A 1 78 ? -0.289 -3.296 -7.450 1.00 98.25 78 VAL A O 1
ATOM 608 N N . LEU A 1 79 ? 0.166 -4.185 -5.429 1.00 98.50 79 LEU A N 1
ATOM 609 C CA . LEU A 1 79 ? 1.629 -4.079 -5.537 1.00 98.50 79 LEU A CA 1
ATOM 610 C C . LEU A 1 79 ? 2.183 -4.956 -6.670 1.00 98.50 79 LEU A C 1
ATOM 612 O O . LEU A 1 79 ? 3.016 -4.525 -7.460 1.00 98.50 79 LEU A O 1
ATOM 616 N N . ALA A 1 80 ? 1.657 -6.171 -6.841 1.00 98.38 80 ALA A N 1
ATOM 617 C CA . ALA A 1 80 ? 2.050 -7.021 -7.963 1.00 98.38 80 ALA A CA 1
ATOM 618 C C . ALA A 1 80 ? 1.690 -6.390 -9.317 1.00 98.38 80 ALA A C 1
ATOM 620 O O . ALA A 1 80 ? 2.451 -6.492 -10.279 1.00 98.38 80 ALA A O 1
ATOM 621 N N . LEU A 1 81 ? 0.537 -5.726 -9.410 1.00 98.25 81 LEU A N 1
ATOM 622 C CA . LEU A 1 81 ? 0.135 -5.017 -10.619 1.00 98.25 81 LEU A CA 1
ATOM 623 C C . LEU A 1 81 ? 0.998 -3.769 -10.857 1.00 98.25 81 LEU A C 1
ATOM 625 O O . LEU A 1 81 ? 1.378 -3.517 -11.998 1.00 98.25 81 LEU A O 1
ATOM 629 N N . GLU A 1 82 ? 1.351 -3.037 -9.801 1.00 98.31 82 GLU A N 1
ATOM 630 C CA . GLU A 1 82 ? 2.300 -1.919 -9.845 1.00 98.31 82 GLU A CA 1
ATOM 631 C C . GLU A 1 82 ? 3.639 -2.358 -10.440 1.00 98.31 82 GLU A C 1
ATOM 633 O O . GLU A 1 82 ? 4.053 -1.838 -11.476 1.00 98.31 82 GLU A O 1
ATOM 638 N N . LEU A 1 83 ? 4.269 -3.374 -9.846 1.00 97.81 83 LEU A N 1
ATOM 639 C CA . LEU A 1 83 ? 5.540 -3.927 -10.305 1.00 97.81 83 LEU A CA 1
ATOM 640 C C . LEU A 1 83 ? 5.477 -4.410 -11.750 1.00 97.81 83 LEU A C 1
ATOM 642 O O . LEU A 1 83 ? 6.386 -4.145 -12.536 1.00 97.81 83 LEU A O 1
ATOM 646 N N . LEU A 1 84 ? 4.389 -5.085 -12.130 1.00 97.81 84 LEU A N 1
ATOM 647 C CA . LEU A 1 84 ? 4.202 -5.540 -13.503 1.00 97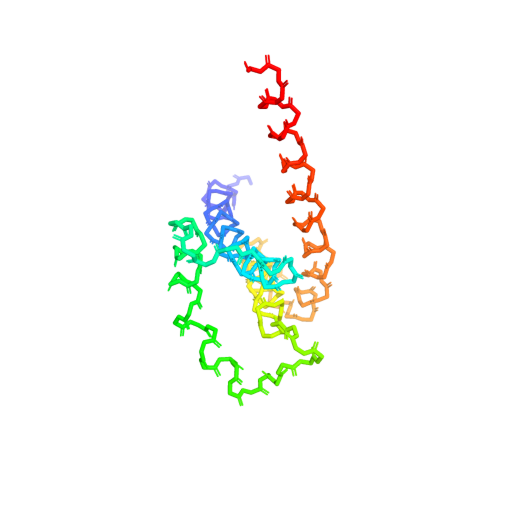.81 84 LEU A CA 1
ATOM 648 C C . LEU A 1 84 ? 4.179 -4.362 -14.486 1.00 97.81 84 LEU A C 1
ATOM 650 O O . LEU A 1 84 ? 4.812 -4.431 -15.539 1.00 97.81 84 LEU A O 1
ATOM 654 N N . LEU A 1 85 ? 3.480 -3.276 -14.148 1.00 96.81 85 LEU A N 1
ATOM 655 C CA . LEU A 1 85 ? 3.451 -2.067 -14.969 1.00 96.81 85 LEU A CA 1
ATOM 656 C C . LEU A 1 85 ? 4.820 -1.383 -15.014 1.00 96.81 85 LEU A C 1
ATOM 658 O O . LEU A 1 85 ? 5.247 -0.965 -16.090 1.00 96.81 85 LEU A O 1
ATOM 662 N N . VAL A 1 86 ? 5.540 -1.324 -13.892 1.00 96.44 86 VAL A N 1
ATOM 663 C CA . VAL A 1 86 ? 6.904 -0.780 -13.847 1.00 96.44 86 VAL A CA 1
ATOM 664 C C . VAL A 1 86 ? 7.844 -1.590 -14.740 1.00 96.44 86 VAL A C 1
ATOM 666 O O . VAL A 1 86 ? 8.573 -0.996 -15.532 1.00 96.44 86 VAL A O 1
ATOM 669 N N . PHE A 1 87 ? 7.794 -2.924 -14.703 1.00 95.31 87 PHE A N 1
ATOM 670 C CA . PHE A 1 87 ? 8.601 -3.778 -15.585 1.00 95.31 87 PHE A CA 1
ATOM 671 C C . PHE A 1 87 ? 8.290 -3.553 -17.063 1.00 95.31 87 PHE A C 1
ATOM 673 O O . PHE A 1 87 ? 9.209 -3.516 -17.886 1.00 95.31 87 PHE A O 1
ATOM 680 N N . LEU A 1 88 ? 7.016 -3.344 -17.406 1.00 94.81 88 LEU A N 1
ATOM 681 C CA . LEU A 1 88 ? 6.612 -3.036 -18.775 1.00 94.81 88 LEU A CA 1
ATOM 682 C C . LEU A 1 88 ? 7.141 -1.678 -19.239 1.00 94.81 88 LEU A C 1
ATOM 684 O O . LEU A 1 88 ? 7.698 -1.588 -20.332 1.00 94.81 88 LEU A O 1
ATOM 688 N N . ILE A 1 89 ? 7.014 -0.640 -18.409 1.00 93.81 89 ILE A N 1
ATOM 689 C CA . ILE A 1 89 ? 7.480 0.716 -18.735 1.00 93.81 89 ILE A CA 1
ATOM 690 C C . ILE A 1 89 ? 9.012 0.771 -18.795 1.00 93.81 89 ILE A C 1
ATOM 692 O O . ILE A 1 89 ? 9.574 1.450 -19.650 1.00 93.81 89 ILE A O 1
ATOM 696 N N . ALA A 1 90 ? 9.692 0.021 -17.927 1.00 91.50 90 ALA A N 1
ATOM 697 C CA . ALA A 1 90 ? 11.147 -0.086 -17.892 1.00 91.50 90 ALA A CA 1
ATOM 698 C C . ALA A 1 90 ? 11.728 -0.971 -19.014 1.00 91.50 90 ALA A C 1
ATOM 700 O O . ALA A 1 90 ? 12.942 -1.155 -19.075 1.00 91.50 90 ALA A O 1
ATOM 701 N N . GLY A 1 91 ? 10.891 -1.544 -19.888 1.00 91.06 91 GLY A N 1
ATOM 702 C CA . GLY A 1 91 ? 11.337 -2.376 -21.009 1.00 91.06 91 GLY A CA 1
ATOM 703 C C . GLY A 1 91 ? 11.830 -3.772 -20.611 1.00 91.06 91 GLY A C 1
ATOM 704 O O . GLY A 1 91 ? 12.456 -4.448 -21.422 1.00 91.06 91 GLY A O 1
ATOM 705 N N . GLN A 1 92 ? 11.539 -4.230 -19.390 1.00 89.31 92 GLN A N 1
ATOM 706 C CA . GLN A 1 92 ? 11.912 -5.568 -18.907 1.00 89.31 92 GLN A CA 1
ATOM 707 C C . GLN A 1 92 ? 10.949 -6.676 -19.378 1.00 89.31 92 GLN A C 1
ATOM 709 O O . GLN A 1 92 ? 11.230 -7.864 -19.202 1.00 89.31 92 GLN A O 1
ATOM 714 N N . GLY A 1 93 ? 9.824 -6.298 -19.996 1.00 91.62 93 GLY A N 1
ATOM 715 C CA . GLY A 1 93 ? 8.818 -7.212 -20.541 1.00 91.62 93 GLY A CA 1
ATOM 716 C C . GLY A 1 93 ? 7.776 -7.686 -19.520 1.00 91.62 93 GLY A C 1
ATOM 717 O O . GLY A 1 93 ? 7.726 -7.227 -18.380 1.00 91.62 93 GLY A O 1
ATOM 718 N N . LEU A 1 94 ? 6.905 -8.608 -19.945 1.00 93.81 94 LEU A N 1
ATOM 719 C CA . LEU A 1 94 ? 5.847 -9.181 -19.104 1.00 93.81 94 LEU A CA 1
ATOM 720 C C . LEU A 1 94 ? 6.419 -10.254 -18.172 1.00 93.81 94 LEU A C 1
ATOM 722 O O . LEU A 1 94 ? 6.616 -11.397 -18.581 1.00 93.81 94 LEU A O 1
ATOM 726 N N . GLN A 1 95 ? 6.635 -9.896 -16.906 1.00 95.56 95 GLN A N 1
ATOM 727 C CA . GLN A 1 95 ? 7.165 -10.801 -15.879 1.00 95.56 95 GLN A CA 1
ATOM 728 C C . GLN A 1 95 ? 6.177 -10.996 -14.710 1.00 95.56 95 GLN A C 1
ATOM 730 O O . GLN A 1 95 ? 6.466 -10.606 -13.577 1.00 95.56 95 GLN A O 1
ATOM 735 N N . PRO A 1 96 ? 4.997 -11.609 -14.938 1.00 94.38 96 PRO A N 1
ATOM 736 C CA . PRO A 1 96 ? 3.947 -11.712 -13.920 1.00 94.38 96 PRO A CA 1
ATOM 737 C C . PRO A 1 96 ? 4.375 -12.523 -12.693 1.00 94.38 96 PRO A C 1
ATOM 739 O O . PRO A 1 96 ? 4.020 -12.172 -11.572 1.00 94.38 96 PRO A O 1
ATOM 742 N N . LEU A 1 97 ? 5.173 -13.580 -12.881 1.00 96.50 97 LEU A N 1
ATOM 743 C CA . LEU A 1 97 ? 5.671 -14.381 -11.763 1.00 96.50 97 LEU A CA 1
ATOM 744 C C . LEU A 1 97 ? 6.635 -13.578 -10.880 1.00 96.50 97 LEU A C 1
ATOM 746 O O . LEU A 1 97 ? 6.517 -13.623 -9.660 1.00 96.50 97 LEU A O 1
ATOM 750 N N . ALA A 1 98 ? 7.551 -12.818 -11.487 1.00 96.19 98 ALA A N 1
ATOM 751 C CA . ALA A 1 98 ? 8.464 -11.957 -10.743 1.00 96.19 98 ALA A CA 1
ATOM 752 C C . ALA A 1 98 ? 7.690 -10.886 -9.967 1.00 96.19 98 ALA A C 1
ATOM 754 O O . ALA A 1 98 ? 7.933 -10.711 -8.779 1.00 96.19 98 ALA A O 1
ATOM 755 N N . ALA A 1 99 ? 6.704 -10.243 -10.599 1.00 97.38 99 ALA A N 1
ATOM 756 C CA . ALA A 1 99 ? 5.889 -9.214 -9.962 1.00 97.38 99 ALA A CA 1
ATOM 757 C C . ALA A 1 99 ? 5.097 -9.749 -8.754 1.00 97.38 99 ALA A C 1
ATOM 759 O O . ALA A 1 99 ? 5.101 -9.137 -7.692 1.00 97.38 99 ALA A O 1
ATOM 760 N N . LEU A 1 100 ? 4.484 -10.934 -8.870 1.00 97.62 100 LEU A N 1
ATOM 761 C CA . LEU A 1 100 ? 3.764 -11.568 -7.758 1.00 97.62 100 LEU A CA 1
ATOM 762 C C . LEU A 1 100 ? 4.684 -11.925 -6.583 1.00 97.62 100 LEU A C 1
ATOM 764 O O . LEU A 1 100 ? 4.305 -11.748 -5.425 1.00 97.62 100 LEU A O 1
ATOM 768 N N . LEU A 1 101 ? 5.883 -12.435 -6.871 1.00 97.75 101 LEU A N 1
ATOM 769 C CA . LEU A 1 101 ? 6.842 -12.828 -5.838 1.00 97.75 101 LEU A CA 1
ATOM 770 C C . LEU A 1 101 ? 7.490 -11.614 -5.164 1.00 97.75 101 LEU A C 1
ATOM 772 O O . LEU A 1 101 ? 7.630 -11.604 -3.943 1.00 97.75 101 LEU A O 1
ATOM 776 N N . LEU A 1 102 ? 7.848 -10.587 -5.937 1.00 97.44 102 LEU A N 1
ATOM 777 C CA . LEU A 1 102 ? 8.478 -9.359 -5.445 1.00 97.44 102 LEU A CA 1
ATOM 778 C C . LEU A 1 102 ? 7.489 -8.418 -4.740 1.00 97.44 102 LEU A C 1
ATOM 780 O O . LEU A 1 102 ? 7.895 -7.663 -3.864 1.00 97.44 102 LEU A O 1
ATOM 784 N N . ALA A 1 103 ? 6.188 -8.542 -5.001 1.00 97.94 103 ALA A N 1
ATOM 785 C CA . ALA A 1 103 ? 5.171 -7.829 -4.232 1.00 97.94 103 ALA A CA 1
ATOM 786 C C . ALA A 1 103 ? 5.090 -8.286 -2.763 1.00 97.94 103 ALA A C 1
ATOM 788 O O . ALA A 1 103 ? 4.538 -7.580 -1.923 1.00 97.94 103 ALA A O 1
ATOM 789 N N . ILE A 1 104 ? 5.611 -9.474 -2.422 1.00 97.81 104 ILE A N 1
ATOM 790 C CA . ILE A 1 104 ? 5.634 -9.965 -1.036 1.00 97.81 104 ILE A CA 1
ATOM 791 C C . ILE A 1 104 ? 6.562 -9.109 -0.160 1.00 97.81 104 ILE A C 1
ATOM 793 O O . ILE A 1 104 ? 6.078 -8.588 0.848 1.00 97.81 104 ILE A O 1
ATOM 797 N N . PRO A 1 105 ? 7.863 -8.940 -0.482 1.00 98.25 105 PRO A N 1
ATOM 798 C CA . PRO A 1 105 ? 8.727 -8.061 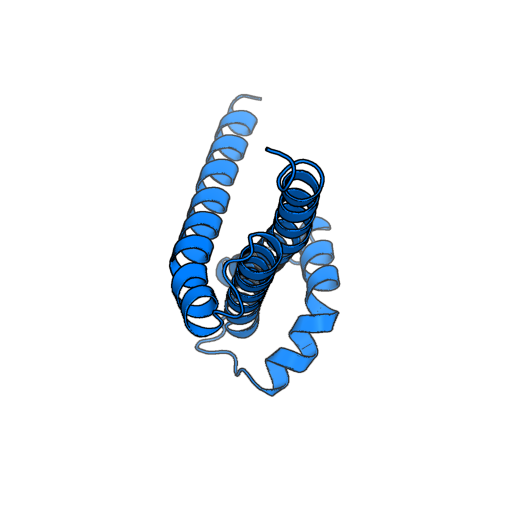0.296 1.00 98.25 105 PRO A CA 1
ATOM 799 C C . PRO A 1 105 ? 8.243 -6.608 0.282 1.00 98.25 105 PRO A C 1
ATOM 801 O O . PRO A 1 105 ? 8.290 -5.983 1.334 1.00 98.25 105 PRO A O 1
ATOM 804 N N . GLU A 1 106 ? 7.691 -6.097 -0.823 1.00 97.75 106 GLU A N 1
ATOM 805 C CA . GLU A 1 106 ? 7.096 -4.748 -0.848 1.00 97.75 106 GLU A CA 1
ATOM 806 C C . GLU A 1 106 ? 5.902 -4.609 0.099 1.00 97.75 106 GLU A C 1
ATOM 808 O O . GLU A 1 106 ? 5.766 -3.601 0.785 1.00 97.75 106 GLU A O 1
ATOM 813 N N . LEU A 1 107 ? 5.042 -5.625 0.195 1.00 98.19 107 LEU A N 1
ATOM 814 C CA . LEU A 1 107 ? 3.929 -5.614 1.143 1.00 98.19 107 LEU A CA 1
ATOM 815 C C . LEU A 1 107 ? 4.427 -5.606 2.592 1.00 98.19 107 LEU A C 1
ATOM 817 O O . LEU A 1 107 ? 3.853 -4.928 3.447 1.00 98.19 107 LEU A O 1
ATOM 821 N N . VAL A 1 108 ? 5.489 -6.366 2.872 1.00 98.25 108 VAL A N 1
ATOM 822 C CA . VAL A 1 108 ? 6.143 -6.378 4.186 1.00 98.25 108 VAL A CA 1
ATOM 823 C C . VAL A 1 108 ? 6.757 -5.014 4.480 1.00 98.25 108 VAL A C 1
ATOM 825 O O . VAL A 1 108 ? 6.543 -4.481 5.567 1.00 98.25 108 VAL A O 1
ATOM 828 N N . GLU A 1 109 ? 7.462 -4.428 3.515 1.00 98.12 109 GLU A N 1
ATOM 829 C CA . GLU A 1 109 ? 8.049 -3.095 3.617 1.00 98.12 109 GLU A CA 1
ATOM 830 C C . GLU A 1 109 ? 6.974 -2.031 3.851 1.00 98.12 109 GLU A C 1
ATOM 832 O O . GLU A 1 109 ? 7.097 -1.238 4.781 1.00 98.12 109 GLU A O 1
ATOM 837 N N . LEU A 1 110 ? 5.873 -2.057 3.097 1.00 98.06 110 LEU A N 1
ATOM 838 C CA . LEU A 1 110 ? 4.729 -1.169 3.291 1.00 98.06 110 LEU A CA 1
ATOM 839 C C . LEU A 1 110 ? 4.149 -1.316 4.702 1.00 98.06 110 LEU A C 1
ATOM 841 O O . LEU A 1 110 ? 3.869 -0.317 5.359 1.00 98.06 110 LEU A O 1
ATOM 845 N N . GLY A 1 111 ? 4.010 -2.548 5.196 1.00 97.69 111 GLY A N 1
ATOM 846 C CA . GLY A 1 111 ? 3.584 -2.809 6.568 1.00 97.69 111 GLY A CA 1
ATOM 847 C C . GLY A 1 111 ? 4.530 -2.200 7.596 1.00 97.69 111 GLY A C 1
ATOM 848 O O . GLY A 1 111 ? 4.081 -1.469 8.478 1.00 97.69 111 GLY A O 1
ATOM 849 N N . ILE A 1 112 ? 5.833 -2.446 7.461 1.00 98.00 112 ILE A N 1
ATOM 850 C CA . ILE A 1 112 ? 6.861 -1.871 8.335 1.00 98.00 112 ILE A CA 1
ATOM 851 C C . ILE A 1 112 ? 6.811 -0.343 8.286 1.00 98.00 112 ILE A C 1
ATOM 853 O O . ILE A 1 112 ? 6.789 0.287 9.339 1.00 98.00 112 ILE A O 1
ATOM 857 N N . ASN A 1 113 ? 6.720 0.251 7.097 1.00 97.31 113 ASN A N 1
ATOM 858 C CA . ASN A 1 113 ? 6.640 1.695 6.898 1.00 97.31 113 ASN A CA 1
ATOM 859 C C . ASN A 1 113 ? 5.393 2.289 7.559 1.00 97.31 113 ASN A C 1
ATOM 861 O O . ASN A 1 113 ? 5.493 3.317 8.224 1.00 97.31 113 ASN A O 1
ATOM 865 N N . VAL A 1 114 ? 4.234 1.628 7.462 1.00 97.25 114 VAL A N 1
ATOM 866 C CA . VAL A 1 114 ? 3.016 2.056 8.169 1.00 97.25 114 VAL A CA 1
ATOM 867 C C . VAL A 1 114 ? 3.247 2.118 9.679 1.00 97.25 114 VAL A C 1
ATOM 869 O O . VAL A 1 114 ? 2.885 3.113 10.307 1.00 97.25 114 VAL A O 1
ATOM 872 N N . PHE A 1 115 ? 3.875 1.098 10.269 1.00 96.38 115 PHE A N 1
ATOM 873 C CA . PHE A 1 115 ? 4.192 1.114 11.699 1.00 96.38 115 PHE A CA 1
ATOM 874 C C . PHE A 1 115 ? 5.254 2.156 12.043 1.00 96.38 115 PHE A C 1
ATOM 876 O O . PHE A 1 115 ? 5.085 2.888 13.012 1.00 96.38 115 PHE A O 1
ATOM 883 N N . LEU A 1 116 ? 6.321 2.256 11.253 1.00 98.06 116 LEU A N 1
ATOM 884 C CA . LEU A 1 116 ? 7.422 3.183 11.483 1.00 98.06 116 LEU A CA 1
ATOM 885 C C . LEU A 1 116 ? 6.934 4.632 11.443 1.00 98.06 116 LEU A C 1
ATOM 887 O O . LEU A 1 116 ? 7.116 5.360 12.417 1.00 98.06 116 LEU A O 1
ATOM 891 N N . TYR A 1 117 ? 6.238 5.038 10.379 1.00 96.62 117 TYR A N 1
ATOM 892 C CA . TYR A 1 117 ? 5.668 6.381 10.287 1.00 96.62 117 TYR A CA 1
ATOM 893 C C . TYR A 1 117 ? 4.571 6.612 11.327 1.00 96.62 117 TYR A C 1
ATOM 895 O O . TYR A 1 117 ? 4.512 7.693 11.906 1.00 96.62 117 TYR A O 1
ATOM 903 N N . GLY A 1 118 ? 3.746 5.606 11.628 1.00 95.56 118 GLY A N 1
ATOM 904 C CA . GLY A 1 118 ? 2.746 5.696 12.693 1.00 95.56 118 GLY A CA 1
ATOM 905 C C . GLY A 1 118 ? 3.367 5.962 14.068 1.00 95.56 118 GLY A C 1
ATOM 906 O O . GLY A 1 118 ? 2.896 6.832 14.799 1.00 95.56 118 GLY A O 1
ATOM 907 N N . ILE A 1 119 ? 4.457 5.266 14.404 1.00 96.31 119 ILE A N 1
ATOM 908 C CA . ILE A 1 119 ? 5.211 5.473 15.647 1.00 96.31 119 ILE A CA 1
ATOM 909 C C . ILE A 1 119 ? 5.866 6.852 15.650 1.00 96.31 119 ILE A C 1
ATOM 911 O O . ILE A 1 119 ? 5.788 7.546 16.657 1.00 96.31 119 ILE A O 1
ATOM 915 N N . LEU A 1 120 ? 6.469 7.285 14.541 1.00 97.00 120 LEU A N 1
ATOM 916 C CA . LEU A 1 120 ? 7.047 8.627 14.445 1.00 97.00 120 LEU A CA 1
ATOM 917 C C . LEU A 1 120 ? 5.989 9.715 14.661 1.00 97.00 120 LEU A C 1
ATOM 919 O O . LEU A 1 120 ? 6.230 10.647 15.420 1.00 97.00 120 LEU A O 1
ATOM 923 N N . ILE A 1 121 ? 4.805 9.578 14.055 1.00 96.25 121 ILE A N 1
ATOM 924 C CA . ILE A 1 121 ? 3.676 10.494 14.270 1.00 96.25 121 ILE A CA 1
ATOM 925 C C . ILE A 1 121 ? 3.264 10.495 15.745 1.00 96.25 121 ILE A C 1
ATOM 927 O O . ILE A 1 121 ? 3.099 11.565 16.324 1.00 96.25 121 ILE A O 1
ATOM 931 N N . LEU A 1 122 ? 3.134 9.320 16.368 1.00 96.06 122 LEU A N 1
ATOM 932 C CA . LEU A 1 122 ? 2.792 9.199 17.787 1.00 96.06 122 LEU A CA 1
ATOM 933 C C . LEU A 1 122 ? 3.826 9.896 18.678 1.00 96.06 122 LEU A C 1
ATOM 935 O O . LEU A 1 122 ? 3.448 10.626 19.590 1.00 96.06 122 LEU A O 1
ATOM 939 N N . VAL A 1 123 ? 5.113 9.686 18.393 1.00 97.00 123 VAL A N 1
ATOM 940 C CA . VAL A 1 123 ? 6.209 10.345 19.099 1.00 97.00 123 VAL A CA 1
ATOM 941 C C . VAL A 1 123 ? 6.127 11.847 18.891 1.00 97.00 123 VAL A C 1
ATOM 943 O O . VAL A 1 123 ? 6.237 12.562 19.858 1.00 97.00 123 VAL A O 1
ATOM 946 N N . ILE A 1 124 ? 5.883 12.365 17.690 1.00 96.38 124 ILE A N 1
ATOM 947 C CA . ILE A 1 124 ? 5.778 13.820 17.489 1.00 96.38 124 ILE A CA 1
ATOM 948 C C . ILE A 1 124 ? 4.586 14.403 18.264 1.00 96.38 124 ILE A C 1
ATOM 950 O O . ILE A 1 124 ? 4.726 15.433 18.921 1.00 96.38 124 ILE A O 1
ATOM 954 N N . ILE A 1 125 ? 3.428 13.736 18.221 1.00 96.38 125 ILE A N 1
ATOM 955 C CA . ILE A 1 125 ? 2.214 14.181 18.921 1.00 96.38 125 ILE A CA 1
ATOM 956 C C . ILE A 1 125 ? 2.407 14.149 20.439 1.00 96.38 125 ILE A C 1
ATOM 958 O O . ILE A 1 125 ? 1.880 15.017 21.118 1.00 96.38 125 ILE A O 1
ATOM 962 N N . SER A 1 126 ? 3.171 13.201 20.992 1.00 96.00 126 SER A N 1
ATOM 963 C CA . SER A 1 126 ? 3.329 13.089 22.449 1.00 96.00 126 SER A CA 1
ATOM 964 C C . SER A 1 126 ? 4.136 14.226 23.089 1.00 96.00 126 SER A C 1
ATOM 966 O O . SER A 1 126 ? 4.272 14.246 24.309 1.00 96.00 126 SER A O 1
ATOM 968 N N . TRP A 1 127 ? 4.727 15.116 22.288 1.00 92.31 127 TRP A N 1
ATOM 969 C CA . TRP A 1 127 ? 5.549 16.245 22.746 1.00 92.31 127 TRP A CA 1
ATOM 970 C C . TRP A 1 127 ? 4.801 17.577 22.652 1.00 92.31 127 TRP A C 1
ATOM 972 O O . TRP A 1 127 ? 5.350 18.607 23.044 1.00 92.31 127 TRP A O 1
ATOM 982 N N . VAL A 1 128 ? 3.579 17.554 22.117 1.00 86.12 128 VAL A N 1
ATOM 983 C CA . VAL A 1 128 ? 2.669 18.698 22.017 1.00 86.12 128 VAL A CA 1
ATOM 984 C C . VAL A 1 128 ? 1.588 18.547 23.075 1.00 86.12 128 VAL A C 1
ATOM 986 O O . VAL A 1 128 ? 1.386 19.523 23.828 1.00 86.12 128 VAL A O 1
#

Radius of gyration: 16.65 Å; chains: 1; bounding box: 38×35×47 Å

Secondary structure (DSSP, 8-state):
--TTTTHHHHHHHHHHHHHHHHHHHHHHHHHHHTT--TTSHHHHHHHHHHHHHHHHHTTTSPPBTTB-HHHHHHHHHHHHHHHHHHHHHTT----HHHHHHHHHHHHHHHHHHHHHHHHHHHHHHTT-

Sequence (128 aa):
MGDGYLSNPLIFLVQVIFGLYALLALLRFLLQAVRADFYNPISQFIVKATAPVLNPLRRVIPSIGGKDTASLVLAWLVLALELLLVFLIAGQGLQPLAALLLAIPELVELGINVFLYGILILVIISWV

Foldseek 3Di:
DPLPPVLVVVLVVLCVVLVVLLLLLVVLQVCQVVVPDCVPPVNVVSCVSCCVVLVVQCVVDPDDPSTSVSSLVVSLVSQLVSVQVSCVSVVVDRDSVCSSVVSVVVSVVSVVVCVVVVVVVVVVVVVD